Protein AF-A0A957NFM9-F1 (afdb_monomer)

Structure (mmCIF, N/CA/C/O backbone):
data_AF-A0A957NFM9-F1
#
_entry.id   AF-A0A957NFM9-F1
#
loop_
_atom_site.group_PDB
_atom_site.id
_atom_site.type_symbol
_atom_site.label_atom_id
_atom_site.label_alt_id
_atom_site.label_comp_id
_atom_site.label_asym_id
_atom_site.label_entity_id
_atom_site.label_seq_id
_atom_site.pdbx_PDB_ins_code
_atom_site.Cartn_x
_atom_site.Cartn_y
_atom_site.Cartn_z
_atom_site.occupancy
_atom_site.B_iso_or_equiv
_atom_site.auth_seq_id
_atom_s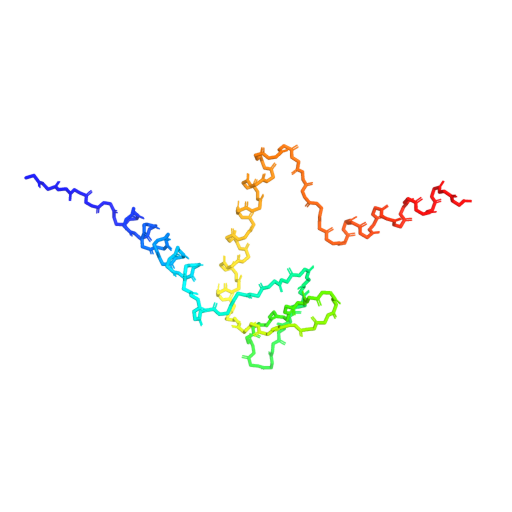ite.auth_comp_id
_atom_site.auth_asym_id
_atom_site.auth_atom_id
_atom_site.pdbx_PDB_model_num
ATOM 1 N N . MET A 1 1 ? 7.187 23.205 -37.657 1.00 38.41 1 MET A N 1
ATOM 2 C CA . MET A 1 1 ? 6.277 23.135 -36.494 1.00 38.41 1 MET A CA 1
ATOM 3 C C . MET A 1 1 ? 6.880 22.154 -35.500 1.00 38.41 1 MET A C 1
ATOM 5 O O . MET A 1 1 ? 6.714 20.958 -35.676 1.00 38.41 1 MET A O 1
ATOM 9 N N . ASN A 1 2 ? 7.654 22.643 -34.528 1.00 40.97 2 ASN A N 1
ATOM 10 C CA . ASN A 1 2 ? 8.184 21.800 -33.454 1.00 40.97 2 ASN A CA 1
ATOM 11 C C . ASN A 1 2 ? 7.099 21.668 -32.391 1.00 40.97 2 ASN A C 1
ATOM 13 O O . ASN A 1 2 ? 6.806 22.638 -31.694 1.00 40.97 2 ASN A O 1
ATOM 17 N N . GLN A 1 3 ? 6.491 20.488 -32.282 1.00 45.56 3 GLN A N 1
ATOM 18 C CA . GLN A 1 3 ? 5.731 20.160 -31.087 1.00 45.56 3 GLN A CA 1
ATOM 19 C C . GLN A 1 3 ? 6.740 20.019 -29.949 1.00 45.56 3 GLN A C 1
ATOM 21 O O . GLN A 1 3 ? 7.546 19.093 -29.930 1.00 45.56 3 GLN A O 1
ATOM 26 N N . SER A 1 4 ? 6.737 20.994 -29.043 1.00 48.38 4 SER A N 1
ATOM 27 C CA . SER A 1 4 ? 7.392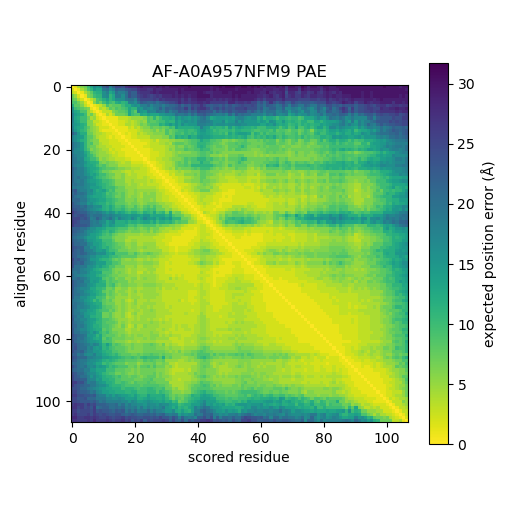 20.884 -27.745 1.00 48.38 4 SER A CA 1
ATOM 28 C C . SER A 1 4 ? 6.667 19.784 -26.971 1.00 48.38 4 SER A C 1
ATOM 30 O O . SER A 1 4 ? 5.664 20.036 -26.305 1.00 48.38 4 SER A O 1
ATOM 32 N N . THR A 1 5 ? 7.093 18.533 -27.144 1.00 56.94 5 THR A N 1
ATOM 33 C CA . THR A 1 5 ? 6.586 17.412 -26.355 1.00 56.94 5 THR A CA 1
ATOM 34 C C . THR A 1 5 ? 7.117 17.595 -24.945 1.00 56.94 5 THR A C 1
ATOM 36 O O . THR A 1 5 ? 8.290 17.337 -24.684 1.00 56.94 5 THR A O 1
ATOM 39 N N . ASN A 1 6 ? 6.269 18.113 -24.059 1.00 55.41 6 ASN A N 1
ATOM 40 C CA . ASN A 1 6 ? 6.571 18.242 -22.644 1.00 55.41 6 ASN A CA 1
ATOM 41 C C . ASN A 1 6 ? 6.886 16.837 -22.088 1.00 55.41 6 ASN A C 1
ATOM 43 O O . ASN A 1 6 ? 5.973 16.012 -22.010 1.00 55.41 6 ASN A O 1
ATOM 47 N N . PRO A 1 7 ? 8.144 16.531 -21.725 1.00 60.38 7 PRO A N 1
ATOM 48 C CA . PRO A 1 7 ? 8.553 15.172 -21.363 1.00 60.38 7 PRO A CA 1
ATOM 49 C C . PRO A 1 7 ? 7.808 14.641 -20.129 1.00 60.38 7 PRO A C 1
ATOM 51 O O . PRO A 1 7 ? 7.613 13.433 -19.998 1.00 60.38 7 PRO A O 1
ATOM 54 N N . SER A 1 8 ? 7.324 15.537 -19.264 1.00 58.88 8 SER A N 1
ATOM 55 C CA . SER A 1 8 ? 6.516 15.194 -18.093 1.00 58.88 8 SER A CA 1
ATOM 56 C C . SER A 1 8 ? 5.110 14.707 -18.460 1.00 58.88 8 SER A C 1
ATOM 58 O O . SER A 1 8 ? 4.580 13.838 -17.776 1.00 58.88 8 SER A O 1
ATOM 60 N N . ALA A 1 9 ? 4.518 15.224 -19.545 1.00 59.44 9 ALA A N 1
ATOM 61 C CA . ALA A 1 9 ? 3.215 14.765 -20.033 1.00 59.44 9 ALA A CA 1
ATOM 62 C C . ALA A 1 9 ? 3.326 13.340 -20.595 1.00 59.44 9 ALA A C 1
ATOM 64 O O . ALA A 1 9 ? 2.562 12.459 -20.217 1.00 59.44 9 ALA A O 1
ATOM 65 N N . THR A 1 10 ? 4.377 13.078 -21.377 1.00 76.44 10 THR A N 1
ATOM 66 C CA . THR A 1 10 ? 4.643 11.756 -21.956 1.00 76.44 10 THR A CA 1
ATOM 67 C C . THR A 1 10 ? 4.875 10.677 -20.891 1.00 76.44 10 THR A C 1
ATOM 69 O O . THR A 1 10 ? 4.446 9.542 -21.072 1.00 76.44 10 THR A O 1
ATOM 72 N N . LEU A 1 11 ? 5.537 11.004 -19.773 1.00 70.38 11 LEU A N 1
ATOM 73 C CA . LEU A 1 11 ? 5.780 10.047 -18.686 1.00 70.38 11 LEU A CA 1
ATOM 74 C C . LEU A 1 11 ? 4.498 9.696 -17.915 1.00 70.38 11 LEU A C 1
ATOM 76 O O . LEU A 1 11 ? 4.273 8.526 -17.612 1.00 70.38 11 LEU A O 1
ATOM 80 N N . LEU A 1 12 ? 3.654 10.686 -17.609 1.00 67.62 12 LEU A N 1
ATOM 81 C CA . LEU A 1 12 ? 2.368 10.447 -16.946 1.00 67.62 12 LEU A CA 1
ATOM 82 C C . LEU A 1 12 ? 1.442 9.607 -17.831 1.00 67.62 12 LEU A C 1
ATOM 84 O O . LEU A 1 12 ? 0.840 8.650 -17.344 1.00 67.62 12 LEU A O 1
ATOM 88 N N . ASP A 1 13 ? 1.411 9.896 -19.134 1.00 76.12 13 ASP A N 1
ATOM 89 C CA . ASP A 1 13 ? 0.658 9.110 -20.112 1.00 76.12 13 ASP A CA 1
ATOM 90 C C . ASP A 1 13 ? 1.181 7.668 -20.192 1.00 76.12 13 ASP A C 1
ATOM 92 O O . ASP A 1 13 ? 0.402 6.718 -20.230 1.00 76.12 13 ASP A O 1
ATOM 96 N N . GLN A 1 14 ? 2.502 7.466 -20.155 1.00 75.44 14 GLN A N 1
ATOM 97 C CA . GLN A 1 14 ? 3.104 6.129 -20.122 1.00 75.44 14 GLN A CA 1
ATOM 98 C C . GLN A 1 14 ? 2.750 5.355 -18.847 1.00 75.44 14 GLN A C 1
ATOM 100 O O . GLN A 1 14 ? 2.425 4.171 -18.934 1.00 75.44 14 GLN A O 1
ATOM 105 N N . ILE A 1 15 ? 2.776 6.004 -17.678 1.00 76.31 15 ILE A N 1
ATOM 106 C CA . ILE A 1 15 ? 2.381 5.387 -16.403 1.00 76.31 15 ILE A CA 1
ATOM 107 C C . ILE A 1 15 ? 0.892 5.022 -16.427 1.00 76.31 15 ILE A C 1
ATOM 109 O O . ILE A 1 15 ? 0.533 3.905 -16.055 1.00 76.31 15 ILE A O 1
ATOM 113 N N . GLY A 1 16 ? 0.034 5.926 -16.909 1.00 77.69 16 GLY A N 1
ATOM 114 C CA . GLY A 1 16 ? -1.403 5.686 -17.050 1.00 77.69 16 GLY A CA 1
ATOM 115 C C . GLY A 1 16 ? -1.712 4.524 -17.995 1.00 77.69 16 GLY A C 1
ATOM 116 O O . GLY A 1 16 ? -2.473 3.622 -17.642 1.00 77.69 16 GLY A O 1
ATOM 117 N N . ASN A 1 17 ? -1.048 4.482 -19.151 1.00 83.25 17 ASN A N 1
ATOM 118 C CA . ASN A 1 17 ? -1.188 3.397 -20.122 1.00 83.25 17 ASN A CA 1
ATOM 119 C C . ASN A 1 17 ? -0.693 2.056 -19.561 1.00 83.25 17 ASN A C 1
ATOM 121 O O . ASN A 1 17 ? -1.348 1.032 -19.754 1.00 83.25 17 ASN A O 1
ATOM 125 N N . ALA A 1 18 ? 0.426 2.048 -18.830 1.00 81.94 18 ALA A N 1
ATOM 126 C CA . ALA A 1 18 ? 0.945 0.843 -18.188 1.00 81.94 18 ALA A CA 1
ATOM 127 C C . ALA A 1 18 ? -0.007 0.320 -17.099 1.00 81.94 18 ALA A C 1
ATOM 129 O O . ALA A 1 18 ? -0.275 -0.880 -17.040 1.00 81.94 18 ALA A O 1
ATOM 130 N N . ALA A 1 19 ? -0.562 1.213 -16.274 1.00 82.75 19 ALA A N 1
ATOM 131 C CA . ALA A 1 19 ? -1.536 0.852 -15.249 1.00 82.75 19 ALA A CA 1
ATOM 132 C C . ALA A 1 19 ? -2.823 0.281 -15.866 1.00 82.75 19 ALA A C 1
ATOM 134 O O . ALA A 1 19 ? -3.316 -0.756 -15.424 1.00 82.75 19 ALA A O 1
ATOM 135 N N . GLN A 1 20 ? -3.341 0.909 -16.924 1.00 84.38 20 GLN A N 1
ATOM 136 C CA . GLN A 1 20 ? -4.540 0.434 -17.611 1.00 84.38 20 GLN A CA 1
ATOM 137 C C . GLN A 1 20 ? -4.315 -0.925 -18.286 1.00 84.38 20 GLN A C 1
ATOM 139 O O . GLN A 1 20 ? -5.157 -1.814 -18.158 1.00 84.38 20 GLN A O 1
ATOM 144 N N . ALA A 1 21 ? -3.171 -1.111 -18.950 1.00 86.50 21 ALA A N 1
ATOM 145 C CA . ALA A 1 21 ? -2.803 -2.391 -19.544 1.00 86.50 21 ALA A CA 1
ATOM 146 C C . ALA A 1 21 ? -2.699 -3.495 -18.481 1.00 86.50 21 ALA A C 1
ATOM 148 O O . ALA A 1 21 ? -3.179 -4.605 -18.702 1.00 86.50 21 ALA A O 1
ATOM 149 N N . ALA A 1 22 ? -2.136 -3.184 -17.308 1.00 85.75 22 ALA A N 1
ATOM 150 C CA . ALA A 1 22 ? -2.042 -4.136 -16.209 1.00 85.75 22 ALA A CA 1
ATOM 151 C C . ALA A 1 22 ? -3.423 -4.542 -15.665 1.00 85.75 22 ALA A C 1
ATOM 153 O O . ALA A 1 22 ? -3.670 -5.725 -15.456 1.00 85.75 22 ALA A O 1
ATOM 154 N N . LEU A 1 23 ? -4.344 -3.587 -15.497 1.00 85.56 23 LEU A N 1
ATOM 155 C CA . LEU A 1 23 ? -5.707 -3.851 -15.012 1.00 85.56 23 LEU A CA 1
ATOM 156 C C . LEU A 1 23 ? -6.572 -4.647 -16.004 1.00 85.56 23 LEU A C 1
ATOM 158 O O . LEU A 1 23 ? -7.527 -5.305 -15.597 1.00 85.56 23 LEU A O 1
ATOM 162 N N . GLN A 1 24 ? -6.268 -4.580 -17.301 1.00 88.31 24 GLN A N 1
ATOM 163 C CA . GLN A 1 24 ? -6.983 -5.325 -18.344 1.00 88.31 24 GLN A CA 1
ATOM 164 C C . GLN A 1 24 ? -6.371 -6.702 -18.626 1.00 88.31 24 GLN A C 1
ATOM 166 O O . GLN A 1 24 ? -7.016 -7.549 -19.251 1.00 88.31 24 GLN A O 1
ATOM 171 N N . ASN A 1 25 ? -5.137 -6.940 -18.177 1.00 87.31 25 ASN A N 1
ATOM 172 C CA . ASN A 1 25 ? -4.441 -8.193 -18.404 1.00 87.31 25 ASN A CA 1
ATOM 173 C C . ASN A 1 25 ? -4.938 -9.279 -17.436 1.00 87.31 25 ASN A C 1
ATOM 175 O O . ASN A 1 25 ? -4.694 -9.220 -16.233 1.00 87.31 25 ASN A O 1
ATOM 179 N N . ARG A 1 26 ? -5.598 -10.309 -17.980 1.00 83.81 26 ARG A N 1
ATOM 180 C CA . ARG A 1 26 ? -6.114 -11.448 -17.200 1.00 83.81 26 ARG A CA 1
ATOM 181 C C . ARG A 1 26 ? -5.021 -12.349 -16.622 1.00 83.81 26 ARG A C 1
ATOM 183 O O . ARG A 1 26 ? -5.312 -13.103 -15.699 1.00 83.81 26 ARG A O 1
ATOM 190 N N . ASP A 1 27 ? -3.800 -12.259 -17.138 1.00 89.88 27 ASP A N 1
ATOM 191 C CA . ASP A 1 27 ? -2.660 -13.052 -16.676 1.00 89.88 27 ASP A CA 1
ATOM 192 C C . ASP A 1 27 ? -1.974 -12.429 -15.450 1.00 89.88 27 ASP A C 1
ATOM 194 O O . ASP A 1 27 ? -1.133 -13.070 -14.818 1.00 89.88 27 ASP A O 1
ATOM 198 N N . ILE A 1 28 ? -2.328 -11.190 -15.079 1.00 87.31 28 ILE A N 1
ATOM 199 C CA . ILE A 1 28 ? -1.823 -10.550 -13.862 1.00 87.31 28 ILE A CA 1
ATOM 200 C C . ILE A 1 28 ? -2.780 -10.864 -12.705 1.00 87.31 28 ILE A C 1
ATOM 202 O O . ILE A 1 28 ? -3.949 -10.465 -12.740 1.00 87.31 28 ILE A O 1
ATOM 206 N N . PRO A 1 29 ? -2.317 -11.554 -11.646 1.00 85.56 29 PRO A N 1
ATOM 207 C CA . PRO A 1 29 ? -3.171 -11.890 -10.519 1.00 85.56 29 PRO A CA 1
ATOM 208 C C . PRO A 1 29 ? -3.627 -10.616 -9.805 1.00 85.56 29 PRO A C 1
ATOM 210 O O . PRO A 1 29 ? -2.823 -9.851 -9.275 1.00 85.56 29 PRO A O 1
ATOM 213 N N . THR A 1 30 ? -4.941 -10.407 -9.765 1.00 86.62 30 THR A N 1
ATOM 214 C CA . THR A 1 30 ? -5.549 -9.350 -8.956 1.00 86.62 30 THR A CA 1
ATOM 215 C C . THR A 1 30 ? -5.840 -9.894 -7.567 1.00 86.62 30 THR A C 1
ATOM 217 O O . THR A 1 30 ? -6.556 -10.883 -7.413 1.00 86.62 30 THR A O 1
ATOM 220 N N . LEU A 1 31 ? -5.287 -9.241 -6.548 1.00 87.31 31 LEU A N 1
ATOM 221 C CA . LEU A 1 31 ? -5.465 -9.627 -5.156 1.00 87.31 31 LEU A CA 1
ATOM 222 C C . LEU A 1 31 ? -6.304 -8.576 -4.442 1.00 87.31 31 LEU A C 1
ATOM 224 O O . LEU A 1 31 ? -5.959 -7.396 -4.426 1.00 87.31 31 LEU A O 1
ATOM 228 N N . TYR A 1 32 ? -7.390 -9.017 -3.818 1.00 88.88 32 TYR A N 1
ATOM 229 C CA . TYR A 1 32 ? -8.064 -8.209 -2.815 1.00 88.88 32 TYR A CA 1
ATOM 230 C C . TYR A 1 32 ? -7.297 -8.310 -1.493 1.00 88.88 32 TYR A C 1
ATOM 232 O O . TYR A 1 32 ? -6.796 -9.376 -1.138 1.00 88.88 32 TYR A O 1
ATOM 240 N N . ALA A 1 33 ? -7.211 -7.204 -0.760 1.00 91.06 33 ALA A N 1
ATOM 241 C CA . ALA A 1 33 ? -6.690 -7.176 0.597 1.00 91.06 33 ALA A CA 1
ATOM 242 C C . ALA A 1 33 ? -7.503 -6.172 1.418 1.00 91.06 33 ALA A C 1
ATOM 244 O O . ALA A 1 33 ? -7.718 -5.043 0.984 1.00 91.06 33 ALA A O 1
ATOM 245 N N . ASN A 1 34 ? -7.955 -6.581 2.603 1.00 88.06 34 ASN A N 1
ATOM 246 C CA . ASN A 1 34 ? -8.653 -5.718 3.563 1.00 88.06 34 ASN A CA 1
ATOM 247 C C . ASN A 1 34 ? -7.825 -5.420 4.819 1.00 88.06 34 ASN A C 1
ATOM 249 O O . ASN A 1 34 ? -8.287 -4.719 5.716 1.00 88.06 34 ASN A O 1
ATOM 253 N N . GLY A 1 35 ? -6.599 -5.933 4.871 1.00 88.12 35 GLY A N 1
ATOM 254 C CA . GLY A 1 35 ? -5.618 -5.623 5.897 1.00 88.12 35 GLY A CA 1
ATOM 255 C C . GLY A 1 35 ? -4.208 -5.855 5.378 1.00 88.12 35 GLY A C 1
ATOM 256 O O . GLY A 1 35 ? -4.007 -6.449 4.315 1.00 88.12 35 GLY A O 1
ATOM 257 N N . PHE A 1 36 ? -3.226 -5.385 6.137 1.00 92.31 36 PHE A N 1
ATOM 258 C CA . PHE A 1 36 ? -1.831 -5.706 5.893 1.00 92.31 36 PHE A CA 1
ATOM 259 C C . PHE A 1 36 ? -1.021 -5.663 7.189 1.00 92.31 36 PHE A C 1
ATOM 261 O O . PHE A 1 36 ? -1.374 -4.965 8.139 1.00 92.31 36 PHE A O 1
ATOM 268 N N . ILE A 1 37 ? 0.091 -6.392 7.197 1.00 90.50 37 ILE A N 1
ATOM 269 C CA . ILE A 1 37 ? 1.141 -6.315 8.216 1.00 90.50 37 ILE A CA 1
ATOM 270 C C . ILE A 1 37 ? 2.406 -5.821 7.522 1.00 90.50 37 ILE A C 1
ATOM 272 O O . ILE A 1 37 ? 2.732 -6.299 6.438 1.00 90.50 37 ILE A O 1
ATOM 276 N N . SER A 1 38 ? 3.126 -4.885 8.131 1.00 91.19 38 SER A N 1
ATOM 277 C CA . SER A 1 38 ? 4.412 -4.405 7.624 1.00 91.19 38 SER A CA 1
ATOM 278 C C . SER A 1 38 ? 5.554 -4.764 8.570 1.00 91.19 38 SER A C 1
ATOM 280 O O . SER A 1 38 ? 5.368 -4.863 9.784 1.00 91.19 38 SER A O 1
ATOM 282 N N . GLY A 1 39 ? 6.749 -4.958 8.015 1.00 90.56 39 GLY A N 1
ATOM 283 C CA . GLY A 1 39 ? 7.951 -5.224 8.798 1.00 90.56 39 GLY A CA 1
ATOM 284 C C . GLY A 1 39 ? 9.237 -5.046 7.998 1.00 90.56 39 GLY A C 1
ATOM 285 O O . GLY A 1 39 ? 9.211 -4.853 6.783 1.00 90.56 39 GLY A O 1
ATOM 286 N N . VAL A 1 40 ? 10.366 -5.102 8.706 1.00 90.31 40 VAL A N 1
ATOM 287 C CA . VAL A 1 40 ? 11.716 -5.059 8.128 1.00 90.31 40 VAL A CA 1
ATOM 288 C C . VAL A 1 40 ? 12.273 -6.481 8.112 1.00 90.31 40 VAL A C 1
ATOM 290 O O . VAL A 1 40 ? 12.264 -7.169 9.134 1.00 90.31 40 VAL A O 1
ATOM 293 N N . GLY A 1 41 ? 12.717 -6.942 6.947 1.00 83.56 41 GLY A N 1
ATOM 294 C CA . GLY A 1 41 ? 13.377 -8.229 6.765 1.00 83.56 41 GLY A CA 1
ATOM 295 C C . GLY A 1 41 ? 14.850 -8.196 7.179 1.00 83.56 41 GLY A C 1
ATOM 296 O O . GLY A 1 41 ? 15.464 -7.138 7.298 1.00 83.56 41 GLY A O 1
ATOM 297 N N . ALA A 1 42 ? 15.451 -9.376 7.351 1.00 76.31 42 ALA A N 1
ATOM 298 C CA . ALA A 1 42 ? 16.848 -9.512 7.781 1.00 76.31 42 ALA A CA 1
ATOM 299 C C . ALA A 1 42 ? 17.865 -8.876 6.809 1.00 76.31 42 ALA A C 1
ATOM 301 O O . ALA A 1 42 ? 18.939 -8.461 7.231 1.00 76.31 42 ALA A O 1
ATOM 302 N N . GLY A 1 43 ? 17.518 -8.776 5.520 1.00 75.81 43 GLY A N 1
ATOM 303 C CA . GLY A 1 43 ? 18.331 -8.121 4.489 1.00 75.81 43 GLY A CA 1
ATOM 304 C C . GLY A 1 43 ? 18.166 -6.600 4.419 1.00 75.81 43 GLY A C 1
ATOM 305 O O . GLY A 1 43 ? 18.735 -5.974 3.533 1.00 75.81 43 GLY A O 1
ATOM 306 N N . GLY A 1 44 ? 17.376 -6.001 5.314 1.00 78.12 44 GLY A N 1
ATOM 307 C CA . GLY A 1 44 ? 17.082 -4.570 5.310 1.00 78.12 44 GLY A CA 1
ATOM 308 C C . GLY A 1 44 ? 15.951 -4.160 4.369 1.00 78.12 44 GLY A C 1
ATOM 309 O O . GLY A 1 44 ? 15.496 -3.029 4.474 1.00 78.12 44 GLY A O 1
ATOM 310 N N . ASP A 1 45 ? 15.452 -5.043 3.504 1.00 85.81 45 ASP A N 1
ATOM 311 C CA . ASP A 1 45 ? 14.240 -4.787 2.721 1.00 85.81 45 ASP A CA 1
ATOM 312 C C . ASP A 1 45 ? 12.991 -4.766 3.607 1.00 85.81 45 ASP A C 1
ATOM 314 O O . ASP A 1 45 ? 12.940 -5.380 4.675 1.00 85.81 45 ASP A O 1
ATOM 318 N N . LEU A 1 46 ? 11.960 -4.062 3.156 1.00 90.19 46 LEU A N 1
ATOM 319 C CA . LEU A 1 46 ? 10.669 -3.998 3.826 1.00 90.19 46 LEU A CA 1
ATOM 320 C C . LEU A 1 46 ? 9.711 -4.988 3.178 1.00 90.19 46 LEU A C 1
ATOM 322 O O . LEU A 1 46 ? 9.747 -5.198 1.968 1.00 90.19 46 LEU A O 1
ATOM 326 N N . TYR A 1 47 ? 8.812 -5.560 3.969 1.00 92.19 47 TYR A N 1
ATOM 327 C CA . TYR A 1 47 ? 7.758 -6.417 3.446 1.00 92.19 47 TYR A CA 1
ATOM 328 C C . TYR A 1 47 ? 6.376 -5.936 3.878 1.00 92.19 47 TYR A C 1
ATOM 330 O O . TYR A 1 47 ? 6.194 -5.395 4.971 1.00 92.19 47 TYR A O 1
ATOM 338 N N . LEU A 1 48 ? 5.397 -6.171 3.006 1.00 92.44 48 LEU A N 1
ATOM 339 C CA . LEU A 1 48 ? 3.971 -6.044 3.278 1.00 92.44 48 LEU A CA 1
ATOM 340 C C . LEU A 1 48 ? 3.333 -7.424 3.130 1.00 92.44 48 LEU A C 1
ATOM 342 O O . LEU A 1 48 ? 3.354 -8.006 2.049 1.00 92.44 48 LEU A O 1
ATOM 346 N N . ILE A 1 49 ? 2.759 -7.949 4.204 1.00 93.44 49 ILE A N 1
ATOM 347 C CA . ILE A 1 49 ? 1.919 -9.145 4.162 1.00 93.44 49 ILE A CA 1
ATOM 348 C C . ILE A 1 49 ? 0.488 -8.670 3.970 1.00 93.44 49 ILE A C 1
ATOM 350 O O . ILE A 1 49 ? -0.092 -8.087 4.883 1.00 93.44 49 ILE A O 1
ATOM 354 N N . LEU A 1 50 ? -0.075 -8.903 2.790 1.00 94.19 50 LEU A N 1
ATOM 355 C CA . LEU A 1 50 ? -1.467 -8.590 2.496 1.00 94.19 50 LEU A CA 1
ATOM 356 C C . LEU A 1 50 ? -2.374 -9.623 3.161 1.00 94.19 50 LEU A C 1
ATOM 358 O O . LEU A 1 50 ? -2.069 -10.817 3.163 1.00 94.19 50 LEU A O 1
ATOM 362 N N . GLN A 1 51 ? -3.488 -9.162 3.723 1.00 93.69 51 GLN A N 1
ATOM 363 C CA . GLN A 1 51 ? -4.467 -10.010 4.388 1.00 93.69 51 GLN A CA 1
ATOM 364 C C . GLN A 1 51 ? -5.835 -9.905 3.719 1.00 93.69 51 GLN A C 1
ATOM 366 O O . GLN A 1 51 ? -6.310 -8.814 3.406 1.00 93.69 51 GLN A O 1
ATOM 371 N N . THR A 1 52 ? -6.490 -11.052 3.555 1.00 93.12 52 THR A N 1
ATOM 372 C CA . THR A 1 52 ? -7.903 -11.170 3.189 1.00 93.12 52 THR A CA 1
ATOM 373 C C . THR A 1 52 ? -8.634 -11.885 4.308 1.00 93.12 52 THR A C 1
ATOM 375 O O . THR A 1 52 ? -8.347 -13.044 4.599 1.00 93.12 52 THR A O 1
ATOM 378 N N . ASN A 1 53 ? -9.581 -11.203 4.950 1.00 88.94 53 ASN A N 1
ATOM 379 C CA . ASN A 1 53 ? -10.392 -11.770 6.034 1.00 88.94 53 ASN A CA 1
ATOM 380 C C . ASN A 1 53 ? -9.529 -12.368 7.162 1.00 88.94 53 ASN A C 1
ATOM 382 O O . ASN A 1 53 ? -9.814 -13.442 7.687 1.00 88.94 53 ASN A O 1
ATOM 386 N N . GLY A 1 54 ? -8.438 -11.675 7.503 1.00 86.44 54 GLY A N 1
ATOM 387 C CA . GLY A 1 54 ? -7.497 -12.076 8.553 1.00 86.44 54 GLY A CA 1
ATOM 388 C C . GLY A 1 54 ? -6.484 -13.156 8.155 1.00 86.44 54 GLY A C 1
ATOM 389 O O . GLY A 1 54 ? -5.616 -13.476 8.961 1.00 86.44 54 GLY A O 1
ATOM 390 N N . GLN A 1 55 ? -6.549 -13.691 6.933 1.00 91.62 55 GLN A N 1
ATOM 391 C CA . GLN A 1 55 ? -5.596 -14.679 6.419 1.00 91.62 55 GLN A CA 1
ATOM 392 C C . GLN A 1 55 ? -4.589 -14.025 5.473 1.00 91.62 55 GLN A C 1
ATOM 394 O O . GLN A 1 55 ? -4.968 -13.186 4.656 1.00 91.62 55 GLN A O 1
ATOM 399 N N . SER A 1 56 ? -3.315 -14.412 5.562 1.00 93.88 56 SER A N 1
ATOM 400 C CA . SER A 1 56 ? -2.264 -13.924 4.659 1.00 93.88 56 SER A CA 1
ATOM 401 C C . SER A 1 56 ? -2.540 -14.381 3.224 1.00 93.88 56 SER A C 1
ATOM 403 O O . SER A 1 56 ? -2.610 -15.580 2.966 1.00 93.88 56 SER A O 1
ATOM 405 N N . SER A 1 57 ? -2.687 -13.436 2.296 1.00 93.56 57 SER A N 1
ATOM 406 C CA . SER A 1 57 ? -2.986 -13.705 0.883 1.00 93.56 57 SER A CA 1
ATOM 407 C C . SER A 1 57 ? -1.800 -13.454 -0.050 1.00 93.56 57 SER A C 1
ATOM 409 O O . SER A 1 57 ? -1.736 -14.061 -1.116 1.00 93.56 57 SER A O 1
ATOM 411 N N . ALA A 1 58 ? -0.849 -12.598 0.340 1.00 93.69 58 ALA A N 1
ATOM 412 C CA . ALA A 1 58 ? 0.398 -12.377 -0.392 1.00 93.69 58 ALA A CA 1
ATOM 413 C C . ALA A 1 58 ? 1.467 -11.701 0.472 1.00 93.69 58 ALA A C 1
ATOM 415 O O . ALA A 1 58 ? 1.162 -11.097 1.499 1.00 93.69 58 ALA A O 1
ATOM 416 N N . VAL A 1 59 ? 2.719 -11.767 0.014 1.00 92.50 59 VAL A N 1
ATOM 417 C CA . VAL A 1 59 ? 3.846 -11.008 0.567 1.00 92.50 59 VAL A CA 1
ATOM 418 C C . VAL A 1 59 ? 4.462 -10.171 -0.547 1.00 92.50 59 VAL A C 1
ATOM 420 O O . VAL A 1 59 ? 4.811 -10.699 -1.601 1.00 92.50 59 VAL A O 1
ATOM 423 N N . VAL A 1 60 ? 4.608 -8.872 -0.306 1.00 92.19 60 VAL A N 1
ATOM 424 C CA . VAL A 1 60 ? 5.243 -7.919 -1.218 1.00 92.19 60 VAL A CA 1
ATOM 425 C C . VAL A 1 60 ? 6.537 -7.440 -0.577 1.00 92.19 60 VAL A C 1
ATOM 427 O O . VAL A 1 60 ? 6.494 -6.793 0.465 1.00 92.19 60 VAL A O 1
ATOM 430 N N . ASN A 1 61 ? 7.677 -7.748 -1.193 1.00 93.31 61 ASN A N 1
ATOM 431 C CA . ASN A 1 61 ? 8.979 -7.235 -0.766 1.00 93.31 61 ASN A CA 1
ATOM 432 C C . ASN A 1 61 ? 9.298 -5.952 -1.532 1.00 93.31 61 ASN A C 1
ATOM 434 O O . ASN A 1 61 ? 9.150 -5.902 -2.753 1.00 93.31 61 ASN A O 1
ATOM 438 N N . LEU A 1 62 ? 9.723 -4.919 -0.816 1.00 91.12 62 LEU A N 1
ATOM 439 C CA . LEU A 1 62 ? 9.973 -3.588 -1.346 1.00 91.12 62 LEU A CA 1
ATOM 440 C C . LEU A 1 62 ? 11.284 -3.044 -0.780 1.00 91.12 62 LEU A C 1
ATOM 442 O O . LEU A 1 62 ? 11.561 -3.156 0.414 1.00 91.12 62 LEU A O 1
ATOM 446 N N . SER A 1 63 ? 12.051 -2.365 -1.630 1.00 92.56 63 SER A N 1
ATOM 447 C CA . SER A 1 63 ? 13.151 -1.529 -1.151 1.00 92.56 63 SER A CA 1
ATOM 448 C C . SER A 1 63 ? 12.609 -0.337 -0.345 1.00 92.56 63 SER A C 1
ATOM 450 O O . SER A 1 63 ? 11.459 0.079 -0.528 1.00 92.56 63 SER A O 1
ATOM 452 N N . TRP A 1 64 ? 13.452 0.285 0.484 1.00 88.94 64 TRP A N 1
ATOM 453 C CA . TRP A 1 64 ? 13.104 1.513 1.219 1.00 88.94 64 TRP A CA 1
ATOM 454 C C . TRP A 1 64 ? 12.580 2.632 0.323 1.00 88.94 64 TRP A C 1
ATOM 456 O O . TRP A 1 64 ? 11.600 3.297 0.662 1.00 88.94 64 TRP A O 1
ATOM 466 N N . VAL A 1 65 ? 13.234 2.839 -0.821 1.00 90.75 65 VAL A N 1
ATOM 467 C CA . VAL A 1 65 ? 12.863 3.893 -1.770 1.00 90.75 65 VAL A CA 1
ATOM 468 C C . VAL A 1 65 ? 11.487 3.592 -2.353 1.00 90.75 65 VAL A C 1
ATOM 470 O O . VAL A 1 65 ? 10.615 4.456 -2.334 1.00 90.75 65 VAL A O 1
ATOM 473 N N . THR A 1 66 ? 11.258 2.347 -2.779 1.00 89.62 66 THR A N 1
ATOM 474 C CA . THR A 1 66 ? 9.975 1.924 -3.347 1.00 89.62 66 THR A CA 1
ATOM 475 C C . THR A 1 66 ? 8.840 2.038 -2.330 1.00 89.62 66 THR A C 1
ATOM 477 O O . THR A 1 66 ? 7.781 2.555 -2.678 1.00 89.62 66 THR A O 1
ATOM 480 N N . LEU A 1 67 ? 9.049 1.626 -1.071 1.00 90.12 67 LEU A N 1
ATOM 481 C CA . LEU A 1 67 ? 8.028 1.774 -0.030 1.00 90.12 67 LEU A CA 1
ATOM 482 C C . LEU A 1 67 ? 7.715 3.248 0.235 1.00 90.12 67 LEU A C 1
ATOM 484 O O . LEU A 1 67 ? 6.545 3.616 0.302 1.00 90.12 67 LEU A O 1
ATOM 488 N N . LYS A 1 68 ? 8.738 4.102 0.369 1.00 90.69 68 LYS A N 1
ATOM 489 C CA . LYS A 1 68 ? 8.532 5.533 0.625 1.00 90.69 68 LYS A CA 1
ATOM 490 C C . LYS A 1 68 ? 7.723 6.185 -0.494 1.00 90.69 68 LYS A C 1
ATOM 492 O O . LYS A 1 68 ? 6.769 6.902 -0.204 1.00 90.69 68 LYS A O 1
ATOM 497 N N . THR A 1 69 ? 8.067 5.901 -1.749 1.00 90.88 69 THR A N 1
ATOM 498 C CA . THR A 1 69 ? 7.310 6.387 -2.908 1.00 90.88 69 THR A CA 1
ATOM 499 C C . THR A 1 69 ? 5.878 5.853 -2.905 1.00 90.88 69 THR A C 1
ATOM 501 O O . THR A 1 69 ? 4.948 6.622 -3.130 1.00 90.88 69 THR A O 1
ATOM 504 N N . ALA A 1 70 ? 5.672 4.571 -2.589 1.00 89.88 70 ALA A N 1
ATOM 505 C CA . ALA A 1 70 ? 4.334 3.990 -2.502 1.00 89.88 70 ALA A CA 1
ATOM 506 C C . ALA A 1 70 ? 3.475 4.674 -1.426 1.00 89.88 70 ALA A C 1
ATOM 508 O O . ALA A 1 70 ? 2.342 5.050 -1.707 1.00 89.88 70 ALA A O 1
ATOM 509 N N . VAL A 1 71 ? 4.020 4.893 -0.224 1.00 91.06 71 VAL A N 1
ATOM 510 C CA . VAL A 1 71 ? 3.320 5.590 0.868 1.00 91.06 71 VAL A CA 1
ATOM 511 C C . VAL A 1 71 ? 2.927 7.003 0.444 1.00 91.06 71 VAL A C 1
ATOM 513 O O . VAL A 1 71 ? 1.769 7.372 0.590 1.00 91.06 71 VAL A O 1
ATOM 516 N N . GLN A 1 72 ? 3.855 7.772 -0.129 1.00 93.12 72 GLN A N 1
ATOM 517 C CA . GLN A 1 72 ? 3.581 9.145 -0.565 1.00 93.12 72 GLN A CA 1
ATOM 518 C C . GLN A 1 72 ? 2.486 9.207 -1.636 1.00 93.12 72 GLN A C 1
ATOM 520 O O . GLN A 1 72 ? 1.569 10.017 -1.520 1.00 93.12 72 GLN A O 1
ATOM 525 N N . ASN A 1 73 ? 2.543 8.327 -2.637 1.00 91.50 73 ASN A N 1
ATOM 526 C CA . ASN A 1 73 ? 1.542 8.284 -3.702 1.00 91.50 73 ASN A CA 1
ATOM 527 C C . ASN A 1 73 ? 0.162 7.874 -3.166 1.00 91.50 73 ASN A C 1
ATOM 529 O O . ASN A 1 73 ? -0.846 8.468 -3.537 1.00 91.50 73 ASN A O 1
ATOM 533 N N . LEU A 1 74 ? 0.105 6.876 -2.278 1.00 91.19 74 LEU A N 1
ATOM 534 C CA . LEU A 1 74 ? -1.152 6.429 -1.675 1.00 91.19 74 LEU A CA 1
ATOM 535 C C . LEU A 1 74 ? -1.772 7.506 -0.782 1.00 91.19 74 LEU A C 1
ATOM 537 O O . LEU A 1 74 ? -2.986 7.681 -0.819 1.00 91.19 74 LEU A O 1
ATOM 541 N N . THR A 1 75 ? -0.961 8.249 -0.023 1.00 93.38 75 THR A N 1
ATOM 542 C CA . THR A 1 75 ? -1.434 9.392 0.769 1.00 93.38 75 THR A CA 1
ATOM 543 C C . THR A 1 75 ? -2.054 10.463 -0.122 1.00 93.38 75 THR A C 1
ATOM 545 O O . THR A 1 75 ? -3.173 10.879 0.148 1.00 93.38 75 THR A O 1
ATOM 548 N N . GLN A 1 76 ? -1.393 10.844 -1.219 1.00 93.19 76 GLN A N 1
ATOM 549 C CA . GLN A 1 76 ? -1.927 11.845 -2.153 1.00 93.19 76 GLN A CA 1
ATOM 550 C C . GLN A 1 76 ? -3.266 11.416 -2.767 1.00 93.19 76 GLN A C 1
ATOM 552 O O . GLN A 1 76 ? -4.200 12.210 -2.843 1.00 93.19 76 GLN A O 1
ATOM 557 N N . ILE A 1 77 ? -3.378 10.147 -3.176 1.00 92.50 77 ILE A N 1
ATOM 558 C CA . ILE A 1 77 ? -4.626 9.598 -3.724 1.00 92.50 77 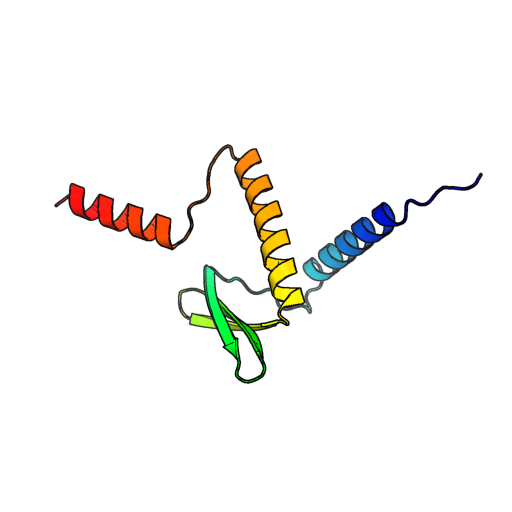ILE A CA 1
ATOM 559 C C . ILE A 1 77 ? -5.732 9.600 -2.662 1.00 92.50 77 ILE A C 1
ATOM 561 O O . ILE A 1 77 ? -6.872 9.949 -2.967 1.00 92.50 77 ILE A O 1
ATOM 565 N N . LEU A 1 78 ? -5.418 9.212 -1.421 1.00 93.50 78 LEU A N 1
ATOM 566 C CA . LEU A 1 78 ? -6.389 9.211 -0.328 1.00 93.50 78 LEU A CA 1
ATOM 567 C C . LEU A 1 78 ? -6.896 10.627 -0.035 1.00 93.50 78 LEU A C 1
ATOM 569 O O . LEU A 1 78 ? -8.106 10.823 0.020 1.00 93.50 78 LEU A O 1
ATOM 573 N N . GLU A 1 79 ? -5.996 11.605 0.074 1.00 94.00 79 GLU A N 1
ATOM 574 C CA . GLU A 1 79 ? -6.342 13.016 0.287 1.00 94.00 79 GLU A CA 1
ATOM 575 C C . GLU A 1 79 ? -7.261 13.545 -0.826 1.00 94.00 79 GLU A C 1
ATOM 577 O O . GLU A 1 79 ? -8.250 14.234 -0.560 1.00 94.00 79 GLU A O 1
ATOM 582 N N . GLU A 1 80 ? -6.991 13.177 -2.082 1.00 93.50 80 GLU A N 1
ATOM 583 C CA . GLU A 1 80 ? -7.849 13.539 -3.208 1.00 93.50 80 GLU A CA 1
ATOM 584 C C . GLU A 1 80 ? -9.249 12.919 -3.079 1.00 93.50 80 GLU A C 1
ATOM 586 O O . GLU A 1 80 ? -10.253 13.615 -3.251 1.00 93.50 80 GLU A O 1
ATOM 591 N N . VAL A 1 81 ? -9.340 11.631 -2.743 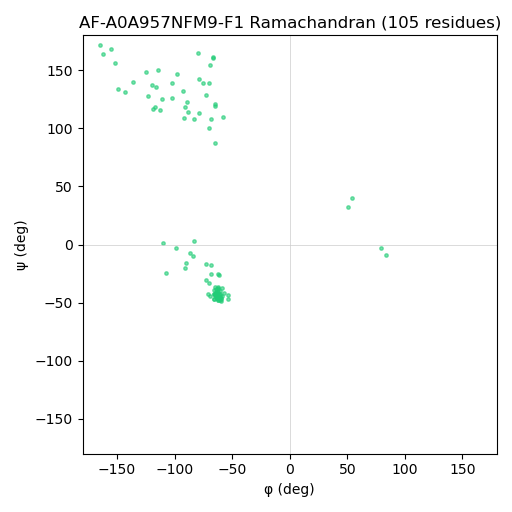1.00 93.31 81 VAL A N 1
ATOM 592 C CA . VAL A 1 81 ? -10.622 10.934 -2.553 1.00 93.31 81 VAL A CA 1
ATOM 593 C C . VAL A 1 81 ? -11.423 11.547 -1.405 1.00 93.31 81 VAL A C 1
ATOM 595 O O . VAL A 1 81 ? -12.602 11.847 -1.582 1.00 93.31 81 VAL A O 1
ATOM 598 N N . GLU A 1 82 ? -10.801 11.775 -0.252 1.00 94.94 82 GLU A N 1
ATOM 599 C CA . GLU A 1 82 ? -11.452 12.368 0.922 1.00 94.94 82 GLU A CA 1
ATOM 600 C C . GLU A 1 82 ? -11.952 13.788 0.644 1.00 94.94 82 GLU A C 1
ATOM 602 O O . GLU A 1 82 ? -13.062 14.140 1.047 1.00 94.94 82 GLU A O 1
ATOM 607 N N . SER A 1 83 ? -11.189 14.583 -0.118 1.00 95.19 83 SER A N 1
ATOM 608 C CA . SER A 1 83 ? -11.609 15.931 -0.518 1.00 95.19 83 SER A CA 1
ATOM 609 C C . SER A 1 83 ? -12.852 15.915 -1.411 1.00 95.19 83 SER A C 1
ATOM 611 O O . SER A 1 83 ? -13.743 16.743 -1.244 1.00 95.19 83 SER A O 1
ATOM 613 N N . ARG A 1 84 ? -12.954 14.936 -2.321 1.00 94.69 84 ARG A N 1
ATOM 614 C CA . ARG A 1 84 ? -14.111 14.758 -3.213 1.00 94.69 84 ARG A CA 1
ATOM 615 C C . A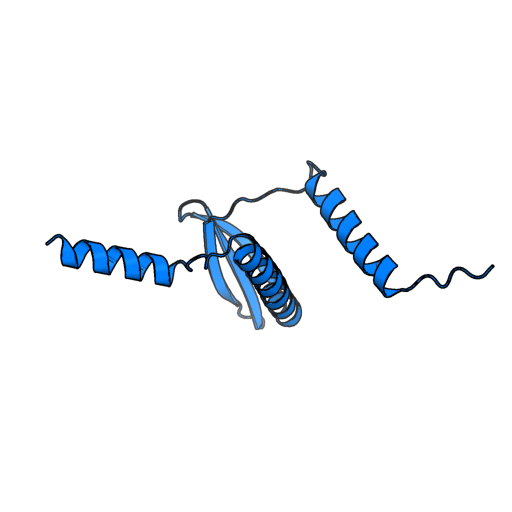RG A 1 84 ? -15.344 14.231 -2.485 1.00 94.69 84 ARG A C 1
ATOM 617 O O . ARG A 1 84 ? -16.459 14.507 -2.914 1.00 94.69 84 ARG A O 1
ATOM 624 N N . LEU A 1 85 ? -15.146 13.437 -1.436 1.00 94.75 85 LEU A N 1
ATOM 625 C CA . LEU A 1 85 ? -16.227 12.887 -0.617 1.00 94.75 85 LEU A CA 1
ATOM 626 C C . LEU A 1 85 ? -16.664 13.833 0.508 1.00 94.75 85 LEU A C 1
ATOM 628 O O . LEU A 1 85 ? -17.631 13.521 1.198 1.00 94.75 85 LEU A O 1
ATOM 632 N N . GLU A 1 86 ? -15.951 14.947 0.710 1.00 94.94 86 GLU A N 1
ATOM 633 C CA . GLU A 1 86 ? -16.118 15.858 1.851 1.00 94.94 86 GLU A CA 1
ATOM 634 C C . GLU A 1 86 ? -16.112 15.113 3.201 1.00 94.94 86 GLU A C 1
ATOM 636 O O . GLU A 1 86 ? -16.793 15.487 4.159 1.00 94.94 86 GLU A O 1
ATOM 641 N N . GLN A 1 87 ? -15.348 14.019 3.279 1.00 93.06 87 GLN A N 1
ATOM 642 C CA . GLN A 1 87 ? -15.362 13.110 4.418 1.00 93.06 87 GLN A CA 1
ATOM 643 C C . GLN A 1 87 ? -13.993 12.453 4.632 1.00 93.06 87 GLN A C 1
ATOM 645 O O . GLN A 1 87 ? -13.414 11.890 3.708 1.00 93.06 87 GLN A O 1
ATOM 650 N N . GLU A 1 88 ? -13.537 12.434 5.889 1.00 92.81 88 GLU A N 1
ATOM 651 C CA . GLU A 1 88 ? -12.381 11.641 6.332 1.00 92.81 88 GLU A CA 1
ATOM 652 C C . GLU A 1 88 ? -12.739 10.145 6.391 1.00 92.81 88 GLU A C 1
ATOM 654 O O . GLU A 1 88 ? -13.722 9.733 7.032 1.00 92.81 88 GLU A O 1
ATOM 659 N N . ILE A 1 89 ? -11.917 9.314 5.757 1.00 91.31 89 ILE A N 1
ATOM 660 C CA . ILE A 1 89 ? -12.002 7.861 5.799 1.00 91.31 89 ILE A CA 1
ATOM 661 C C . ILE A 1 89 ? -11.184 7.381 7.006 1.00 91.31 89 ILE A C 1
ATOM 663 O O . ILE A 1 89 ? -9.961 7.504 7.042 1.00 91.31 89 ILE A O 1
ATOM 667 N N . PRO A 1 90 ? -11.828 6.792 8.025 1.00 90.19 90 PRO A N 1
ATOM 668 C CA . PRO A 1 90 ? -11.123 6.396 9.232 1.00 90.19 90 PRO A CA 1
ATOM 669 C C . PRO A 1 90 ? -10.180 5.213 8.982 1.00 90.19 90 PRO A C 1
ATOM 671 O O . PRO A 1 90 ? -10.538 4.210 8.365 1.00 90.19 90 PRO A O 1
ATOM 674 N N . THR A 1 91 ? -8.998 5.286 9.582 1.00 89.38 91 THR A N 1
ATOM 675 C CA . THR A 1 91 ? -8.044 4.179 9.691 1.00 89.38 91 THR A CA 1
ATOM 676 C C . THR A 1 91 ? -8.581 3.051 10.584 1.00 89.38 91 THR A C 1
ATOM 678 O O . THR A 1 91 ? -9.457 3.257 11.434 1.00 89.38 91 THR A O 1
ATOM 681 N N . ILE A 1 92 ? -8.008 1.847 10.462 1.00 84.88 92 ILE A N 1
ATOM 682 C CA . ILE A 1 92 ? -8.376 0.689 11.300 1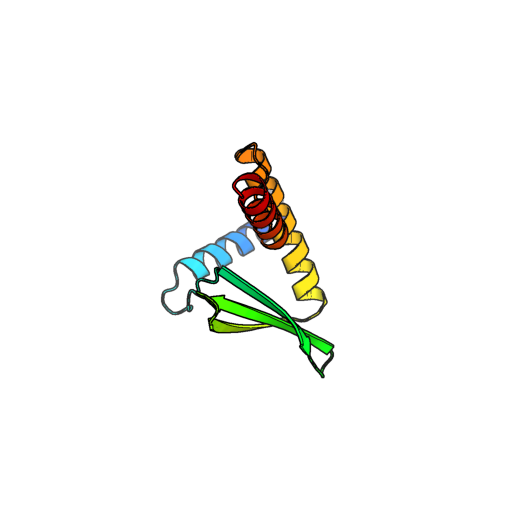.00 84.88 92 ILE A CA 1
ATOM 683 C C . ILE A 1 92 ? -8.289 1.008 12.812 1.00 84.88 92 ILE A C 1
ATOM 685 O O . ILE A 1 92 ? -9.264 0.733 13.517 1.00 84.88 92 ILE A O 1
ATOM 689 N N . PRO A 1 93 ? -7.216 1.636 13.344 1.00 85.69 93 PRO A N 1
ATOM 690 C CA . PRO A 1 93 ? -7.157 1.999 14.764 1.00 85.69 93 PRO A CA 1
ATOM 691 C C . PRO A 1 93 ? -8.242 2.999 15.190 1.00 85.69 93 PRO A C 1
ATOM 693 O O . PRO A 1 93 ? -8.809 2.882 16.280 1.00 85.69 93 PRO A O 1
ATOM 696 N N . GLN A 1 94 ? -8.583 3.967 14.332 1.00 90.00 94 GLN A N 1
ATOM 697 C CA . GLN A 1 94 ? -9.668 4.914 14.605 1.00 90.00 94 GLN A CA 1
ATOM 698 C C . GLN A 1 94 ? -11.027 4.199 14.645 1.00 90.00 94 GLN A C 1
ATOM 700 O O . GLN A 1 94 ? -11.820 4.455 15.554 1.00 90.00 94 GLN A O 1
ATOM 705 N N . LEU A 1 95 ? -11.289 3.270 13.717 1.00 88.44 95 LEU A N 1
ATOM 706 C CA . LEU A 1 95 ? -12.498 2.439 13.723 1.00 88.44 95 LEU A CA 1
ATOM 707 C C . LEU A 1 95 ? -12.600 1.599 15.001 1.00 88.44 95 LEU A C 1
ATOM 709 O O . LEU A 1 95 ? -13.641 1.606 15.659 1.00 88.44 95 LEU A O 1
ATOM 713 N N . GLN A 1 96 ? -11.511 0.940 15.402 1.00 86.38 96 GLN A N 1
ATOM 714 C CA . GLN A 1 96 ? -11.452 0.175 16.651 1.00 86.38 96 GLN A CA 1
ATOM 715 C C . GLN A 1 96 ? -11.746 1.060 17.870 1.00 86.38 96 GLN A C 1
ATOM 717 O 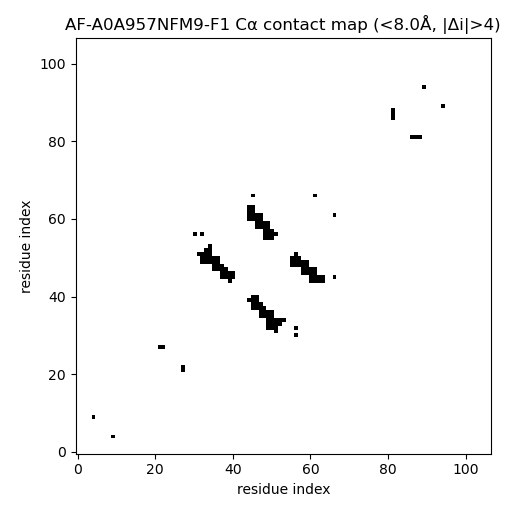O . GLN A 1 96 ? -12.554 0.693 18.723 1.00 86.38 96 GLN A O 1
ATOM 722 N N . SER A 1 97 ? -11.163 2.261 17.930 1.00 90.19 97 SER A N 1
ATOM 723 C CA . SER A 1 97 ? -11.432 3.227 19.003 1.00 90.19 97 SER A CA 1
ATOM 724 C C . SER A 1 97 ? -12.908 3.643 19.056 1.00 90.19 97 SER A C 1
ATOM 726 O O . SER A 1 97 ? -13.501 3.696 20.138 1.00 90.19 97 SER A O 1
ATOM 728 N N . ARG A 1 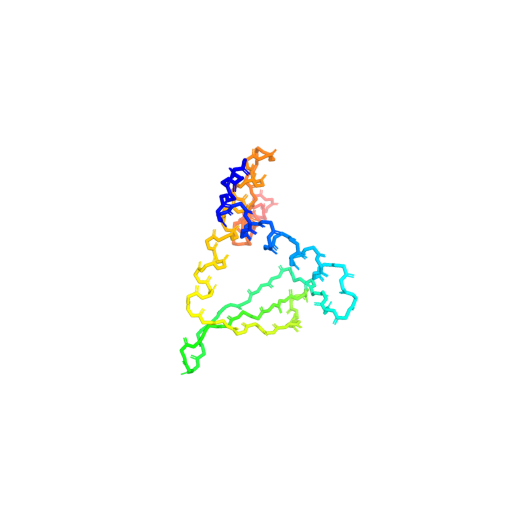98 ? -13.533 3.901 17.897 1.00 91.25 98 ARG A N 1
ATOM 729 C CA . ARG A 1 98 ? -14.956 4.274 17.794 1.00 91.25 98 ARG A CA 1
ATOM 730 C C . ARG A 1 98 ? -15.873 3.148 18.288 1.00 91.25 98 ARG A C 1
ATOM 732 O O . ARG A 1 98 ? -16.781 3.417 19.074 1.00 91.25 98 ARG A O 1
ATOM 739 N N . LEU A 1 99 ? -15.596 1.900 17.904 1.00 88.88 99 LEU A N 1
ATOM 740 C CA . LEU A 1 99 ? -16.371 0.723 18.321 1.00 88.88 99 LEU A CA 1
ATOM 741 C C . LEU A 1 99 ? -16.284 0.471 19.833 1.00 88.88 99 LEU A C 1
ATOM 743 O O . LEU A 1 99 ? -17.303 0.225 20.481 1.00 88.88 99 LEU A O 1
ATOM 747 N N . THR A 1 100 ? -15.090 0.579 20.419 1.00 88.94 100 THR A N 1
ATOM 748 C CA . THR A 1 100 ? -14.894 0.402 21.867 1.00 88.94 100 THR A CA 1
ATOM 749 C C . THR A 1 100 ? -15.644 1.468 22.670 1.00 88.94 100 THR A C 1
ATOM 751 O O . THR A 1 100 ? -16.318 1.144 23.647 1.00 88.94 100 THR A O 1
ATOM 754 N N . LYS A 1 101 ? -15.601 2.734 22.231 1.00 84.75 101 LYS A N 1
ATOM 755 C CA . LYS A 1 101 ? -16.332 3.837 22.881 1.00 84.75 101 LYS A CA 1
ATOM 756 C C . LYS A 1 101 ? -17.851 3.678 22.796 1.00 84.75 101 LYS A C 1
ATOM 758 O O . LYS A 1 101 ? -18.540 4.038 23.744 1.00 84.75 101 LYS A O 1
ATOM 763 N N . GLN A 1 102 ? -18.376 3.155 21.686 1.00 79.25 102 GLN A N 1
ATOM 764 C CA . GLN A 1 102 ? -19.809 2.877 21.555 1.00 79.25 102 GLN A CA 1
ATOM 765 C C . GLN A 1 102 ? -20.255 1.784 22.527 1.00 79.25 102 GLN A C 1
ATOM 767 O O . GLN A 1 102 ? -21.221 1.991 23.251 1.00 79.25 102 GLN A O 1
ATOM 772 N N . ARG A 1 103 ? -19.514 0.672 22.624 1.00 73.62 103 ARG A N 1
ATOM 773 C CA . ARG A 1 103 ? -19.824 -0.413 23.574 1.00 73.62 103 ARG A CA 1
ATOM 774 C C . ARG A 1 103 ? -19.847 0.055 25.030 1.00 73.62 103 ARG A C 1
ATOM 776 O O . ARG A 1 103 ? -20.708 -0.380 25.779 1.00 73.62 103 ARG A O 1
ATOM 783 N N . ALA A 1 104 ? -18.946 0.961 25.407 1.00 72.00 104 ALA A N 1
ATOM 784 C CA . ALA A 1 104 ? -18.889 1.522 26.757 1.00 72.00 104 ALA A CA 1
ATOM 785 C C . ALA A 1 104 ? -20.019 2.520 27.083 1.00 72.00 104 ALA A C 1
ATOM 787 O O . ALA A 1 104 ? -20.214 2.830 28.249 1.00 72.00 104 ALA A O 1
ATOM 788 N N . LYS A 1 105 ? -20.735 3.057 26.082 1.00 68.25 105 LYS A N 1
ATOM 789 C CA . LYS A 1 105 ? -21.882 3.964 26.289 1.00 68.25 105 LYS A CA 1
ATOM 790 C C . LYS A 1 105 ? -23.228 3.242 26.378 1.00 68.25 105 LYS A C 1
ATOM 792 O O . LYS A 1 105 ? -24.189 3.842 26.847 1.00 68.25 105 LYS A O 1
ATOM 797 N N . THR A 1 106 ? -23.311 2.015 25.869 1.00 66.62 106 THR A N 1
ATOM 798 C CA . THR A 1 106 ? -24.543 1.205 25.855 1.00 66.62 106 THR A CA 1
ATOM 799 C C . THR A 1 106 ? -24.592 0.170 26.987 1.00 66.62 106 THR A C 1
ATOM 801 O O . THR A 1 106 ? -25.582 -0.550 27.093 1.00 66.62 106 THR A O 1
ATOM 804 N N . ALA A 1 107 ? -23.525 0.075 27.787 1.00 58.38 107 ALA A N 1
ATOM 805 C CA . ALA A 1 107 ? -23.437 -0.711 29.017 1.00 58.38 107 ALA A CA 1
ATOM 806 C C . ALA A 1 107 ? -23.654 0.200 30.230 1.00 58.38 107 ALA A C 1
ATOM 808 O O . ALA A 1 107 ? -24.286 -0.273 31.198 1.00 58.38 107 ALA A O 1
#

pLDDT: mean 84.3, std 12.35, range [38.41, 95.19]

Mean predicted aligned error: 9.13 Å

Solvent-accessible surface area (backbone atoms only — not comparable to full-atom values): 6502 Å² total; per-residue (Å²): 136,82,80,80,73,56,68,67,59,55,50,53,51,50,52,51,52,52,51,51,52,51,76,70,36,85,88,53,88,83,78,81,61,84,46,72,48,78,51,76,45,98,85,69,35,34,38,37,37,32,14,43,93,87,39,82,73,47,75,47,78,35,49,68,6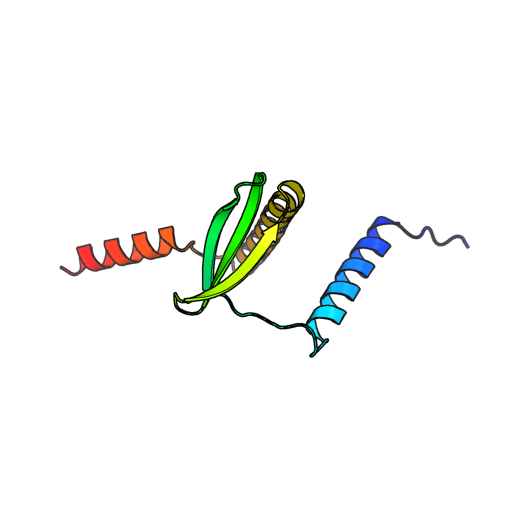6,56,48,52,54,50,52,54,54,52,50,54,53,48,55,52,51,26,62,75,65,75,43,87,79,76,50,71,70,55,49,53,51,52,55,54,55,51,56,68,73,78,108

Sequence (107 aa):
MNQSTNPSATLLDQIGNAAQAALQNRDIPTLYANGFISGVGAGGDLYLILQTNGQSSAVVNLSWVTLKTAVQNLTQILEEVESRLEQEIPTIPQLQSRLTKQRAKTA

Radius of gyration: 19.39 Å; Cα contacts (8 Å, |Δi|>4): 74; chains: 1; bounding box: 43×38×66 Å

Secondary structure (DSSP, 8-state):
------HHHHHHHHHHHHHHHHHH-TTSPP---SEEEEEE-TTS-EEEEEEETTEEEEEEEE-HHHHHHHHHHHHHHHHHHHHHHTS----HHHHHHHHHHHHHH--

Nearest PDB structures (foldseek):
  6s6d-assembly1_C  TM=3.516E-01  e=1.630E+00  Homo sapiens
  1mu2-assembly1_B  TM=3.537E-01  e=2.534E+00  Human immunodeficiency virus 2
  6sb2-assembly1_D  TM=4.116E-01  e=4.757E+00  Homo sapiens
  8fw5-assembly1_E  TM=3.591E-01  e=4.194E+00  Escherichia coli

Foldseek 3Di:
DDDPPPVVVVVVVVVVVVVVVLVPDPPRDDDDAPDWDWDADPVRWIKIQGDDPNHGDDIDTHHPVRVVVVVVVVVVVQVVVCVVVVHDDDDPVRVVVVVVVVVVVVD